Protein AF-A0A1H3IS83-F1 (afdb_monomer)

Nearest PDB structures (foldseek):
  8gl3-assembly1_A  TM=4.051E-01  e=2.743E-01  synthetic construct
  6oo4-assembly1_B  TM=4.965E-01  e=2.830E+00  Oryctolagus cuniculus
  7zje-assembly1_A  TM=4.227E-01  e=8.623E+00  Rattus norvegicus

Solvent-accessible surface area (backbone atoms only — not comparable to full-atom values): 6980 Å² total; per-residue (Å²): 132,86,80,58,63,69,60,52,50,51,51,50,51,53,47,47,52,52,26,52,49,33,50,46,59,40,60,76,35,62,58,59,90,75,62,44,74,69,55,50,53,52,51,31,51,50,49,40,50,54,54,49,54,37,43,50,28,36,73,44,28,28,94,85,54,42,94,59,89,65,53,71,63,26,61,72,44,50,21,55,37,29,40,52,31,42,72,59,50,70,60,60,58,81,57,50,64,83,40,69,61,39,49,53,36,31,50,54,35,26,49,44,36,50,52,43,47,52,55,49,53,56,49,48,70,75,75,110

Foldseek 3Di:
DPDPPVVLVLLLVVLVVLLVLLVVLLVLLVPVVPDDPVSQVVSLVSLVVSLVVLVLCQVCLASVSDVDDHDPCSVPQSNVLSVLLNVLLPQDSNDTSVDPSSNVSSVSSSVSSVVSSVVSVVVVVVVD

pLDDT: mean 95.3, std 4.97, range [61.34, 98.69]

Sequence (128 aa):
MELDQNEAQAIVSELKRWHDEARSLVNDAADKSRLSSNSIDLLKARLTKLKGEIKDAAKYETLSRRKTPKTDLEQFFFGPAVRSTSANFRMRTDTSPHSQSWVRGLYEVELELSYALHNLEAYLKKNS

Structure (mmCIF, N/CA/C/O backbone):
data_AF-A0A1H3IS83-F1
#
_entry.id   AF-A0A1H3IS83-F1
#
loop_
_atom_site.group_PDB
_atom_site.id
_atom_site.type_symbol
_atom_site.label_atom_id
_atom_site.label_alt_id
_atom_site.label_comp_id
_atom_site.label_asym_id
_atom_site.label_entity_id
_atom_site.label_seq_id
_atom_site.pdbx_PDB_ins_code
_atom_site.Cartn_x
_atom_site.Cartn_y
_atom_site.Cartn_z
_atom_site.occupancy
_atom_site.B_iso_or_equiv
_atom_site.auth_seq_id
_atom_site.auth_comp_id
_atom_site.auth_asym_id
_atom_site.auth_atom_id
_atom_site.pdbx_PDB_model_num
ATOM 1 N N . MET A 1 1 ? -13.486 -3.346 23.221 1.00 61.34 1 MET A N 1
ATOM 2 C CA . MET A 1 1 ? -13.307 -2.471 22.052 1.00 61.34 1 MET A CA 1
ATOM 3 C C . MET A 1 1 ? -14.636 -2.433 21.332 1.00 61.34 1 MET A C 1
ATOM 5 O O . MET A 1 1 ? -15.122 -3.494 20.959 1.00 61.34 1 MET A O 1
ATOM 9 N N . GLU A 1 2 ? -15.259 -1.263 21.240 1.00 69.88 2 GLU A N 1
ATOM 10 C CA . GLU A 1 2 ? -16.408 -1.075 20.352 1.00 69.88 2 GLU A CA 1
ATOM 11 C C . GLU A 1 2 ? -15.871 -1.014 18.920 1.00 69.88 2 GLU A C 1
ATOM 13 O O . GLU A 1 2 ? -14.892 -0.317 18.654 1.00 69.88 2 GLU A O 1
ATOM 18 N N . LEU A 1 3 ? -16.431 -1.828 18.030 1.00 83.31 3 LEU A N 1
ATOM 19 C CA . LEU A 1 3 ? -15.938 -1.948 16.667 1.00 83.31 3 LEU A CA 1
ATOM 20 C C . LEU A 1 3 ? -16.552 -0.843 15.803 1.00 83.31 3 LEU A C 1
ATOM 22 O O . LEU A 1 3 ? -17.708 -0.952 15.395 1.00 83.31 3 LEU A O 1
ATOM 26 N N . ASP A 1 4 ? -15.776 0.196 15.492 1.00 91.50 4 ASP A N 1
ATOM 27 C CA . ASP A 1 4 ? -16.172 1.174 14.477 1.00 91.50 4 ASP A CA 1
ATOM 28 C C . ASP A 1 4 ? -16.068 0.530 13.086 1.00 91.50 4 ASP A C 1
ATOM 30 O O . ASP A 1 4 ? -14.988 0.359 12.515 1.00 91.50 4 ASP A O 1
ATOM 34 N N . GLN A 1 5 ? -17.223 0.147 12.542 1.00 92.00 5 GLN A N 1
ATOM 35 C CA . GLN A 1 5 ? -17.331 -0.504 11.236 1.00 92.00 5 GLN A CA 1
ATOM 36 C C . GLN A 1 5 ? -16.870 0.397 10.085 1.00 92.00 5 GLN A C 1
ATOM 38 O O . GLN A 1 5 ? -16.324 -0.099 9.098 1.00 92.00 5 GLN A O 1
ATOM 43 N N . ASN A 1 6 ? -17.059 1.714 10.197 1.00 94.44 6 ASN A N 1
ATOM 44 C CA . ASN A 1 6 ? -16.643 2.646 9.152 1.00 94.44 6 ASN A CA 1
ATOM 45 C C . ASN A 1 6 ? -15.121 2.763 9.126 1.00 94.44 6 ASN A C 1
ATOM 47 O O . ASN A 1 6 ? -14.517 2.728 8.052 1.00 94.44 6 ASN A O 1
ATOM 51 N N . GLU A 1 7 ? -14.496 2.855 10.300 1.00 95.38 7 GLU A N 1
ATOM 52 C CA . GLU A 1 7 ? -13.040 2.854 10.409 1.00 95.38 7 GLU A CA 1
ATOM 53 C C . GLU A 1 7 ? -12.446 1.527 9.924 1.00 95.38 7 GLU A C 1
ATOM 55 O O . GLU A 1 7 ? -11.532 1.526 9.097 1.00 95.38 7 GLU A O 1
ATOM 60 N N . ALA A 1 8 ? -12.993 0.395 10.373 1.00 95.81 8 ALA A N 1
ATOM 61 C CA . ALA A 1 8 ? -12.562 -0.924 9.926 1.00 95.81 8 ALA A CA 1
ATOM 62 C C . ALA A 1 8 ? -12.612 -1.051 8.397 1.00 95.81 8 ALA A C 1
ATOM 64 O O . ALA A 1 8 ? -11.633 -1.469 7.770 1.00 95.81 8 ALA A O 1
ATOM 65 N N . GLN A 1 9 ? -13.719 -0.627 7.781 1.00 96.19 9 GLN A N 1
ATOM 66 C CA . GLN A 1 9 ? -13.870 -0.645 6.331 1.00 96.19 9 GLN A CA 1
ATOM 67 C C . GLN A 1 9 ? -12.884 0.306 5.639 1.00 96.19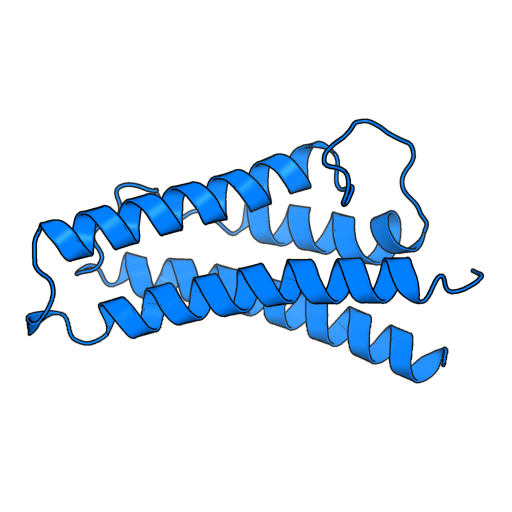 9 GLN A C 1
ATOM 69 O O . GLN A 1 9 ? -12.361 -0.034 4.574 1.00 96.19 9 GLN A O 1
ATOM 74 N N . ALA A 1 10 ? -12.589 1.470 6.222 1.00 97.69 10 ALA A N 1
ATOM 75 C CA . ALA A 1 10 ? -11.595 2.400 5.690 1.00 97.69 10 ALA A CA 1
ATOM 76 C C . ALA A 1 10 ? -10.178 1.799 5.720 1.00 97.69 10 ALA A C 1
ATOM 78 O O . ALA A 1 10 ? -9.456 1.888 4.725 1.00 97.69 10 ALA A O 1
ATOM 79 N N . ILE A 1 11 ? -9.809 1.120 6.813 1.00 98.00 11 ILE A N 1
ATOM 80 C CA . ILE A 1 11 ? -8.534 0.401 6.939 1.00 98.00 11 ILE A CA 1
ATOM 81 C C . ILE A 1 11 ? -8.433 -0.702 5.882 1.00 98.00 11 ILE A C 1
ATOM 83 O O . ILE A 1 11 ? -7.447 -0.748 5.143 1.00 98.00 11 ILE A O 1
ATOM 87 N N . VAL A 1 12 ? -9.451 -1.564 5.774 1.00 98.06 12 VAL A N 1
ATOM 88 C CA . VAL A 1 12 ? -9.488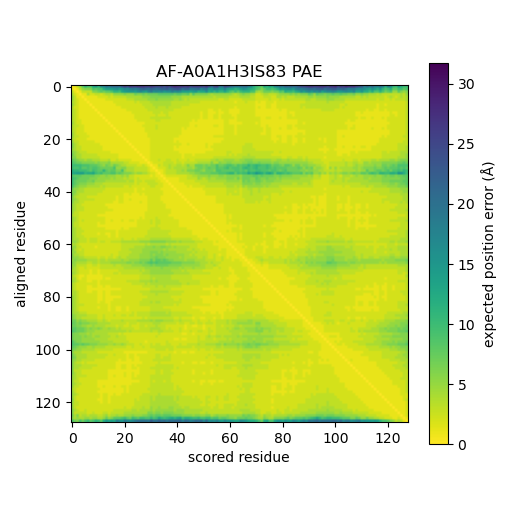 -2.640 4.769 1.00 98.06 12 VAL A CA 1
ATOM 89 C C . VAL A 1 12 ? -9.346 -2.066 3.363 1.00 98.06 12 VAL A C 1
ATOM 91 O O . VAL A 1 12 ? -8.525 -2.542 2.582 1.00 98.06 12 VAL A O 1
ATOM 94 N N . SER A 1 13 ? -10.114 -1.025 3.044 1.00 98.25 13 SER A N 1
ATOM 95 C CA . SER A 1 13 ? -10.124 -0.425 1.707 1.00 98.25 13 SER A CA 1
ATOM 96 C C . SER A 1 13 ? -8.756 0.143 1.329 1.00 98.25 13 SER A C 1
ATOM 98 O O . SER A 1 13 ? -8.297 -0.071 0.209 1.00 98.25 13 SER A O 1
ATOM 100 N N . GLU A 1 14 ? -8.072 0.810 2.259 1.00 98.38 14 GLU A N 1
ATOM 101 C CA . GLU A 1 14 ? -6.751 1.389 2.007 1.00 98.38 14 GLU A CA 1
ATOM 102 C C . GLU A 1 14 ? -5.666 0.312 1.846 1.00 98.38 14 GLU A C 1
ATOM 104 O O . GLU A 1 14 ? -4.894 0.349 0.886 1.00 98.38 14 GLU A O 1
ATOM 109 N N . LEU A 1 15 ? -5.632 -0.691 2.733 1.00 98.50 15 LEU A N 1
ATOM 110 C CA . LEU A 1 15 ? -4.679 -1.802 2.625 1.00 98.50 15 LEU A CA 1
ATOM 111 C C . LEU A 1 15 ? -4.893 -2.603 1.333 1.00 98.50 15 LEU A C 1
ATOM 113 O O . LEU A 1 15 ? -3.927 -2.959 0.654 1.00 98.50 15 LEU A O 1
ATOM 117 N N . LYS A 1 16 ? -6.155 -2.836 0.958 1.00 98.50 16 LYS A N 1
ATOM 118 C CA . LYS A 1 16 ? -6.519 -3.533 -0.278 1.00 98.50 16 LYS A CA 1
ATOM 119 C C . LYS A 1 16 ? -6.136 -2.737 -1.520 1.00 98.50 16 LYS A C 1
ATOM 121 O O . LYS A 1 16 ? -5.572 -3.307 -2.447 1.00 98.50 16 LYS A O 1
ATOM 126 N N . ARG A 1 17 ? -6.345 -1.418 -1.516 1.00 98.56 17 ARG A N 1
ATOM 127 C CA . ARG A 1 17 ? -5.912 -0.533 -2.607 1.00 98.56 17 ARG A CA 1
ATOM 128 C C . ARG A 1 17 ? -4.408 -0.644 -2.861 1.00 98.56 17 ARG A C 1
ATOM 130 O O . ARG A 1 17 ? -3.991 -0.721 -4.012 1.00 98.56 17 ARG A O 1
ATOM 137 N N . TRP A 1 18 ? -3.591 -0.667 -1.808 1.00 98.69 18 TRP A N 1
ATOM 138 C CA . TRP A 1 18 ? -2.144 -0.848 -1.951 1.00 98.69 18 TRP A CA 1
ATOM 139 C C . TRP A 1 18 ? -1.750 -2.248 -2.407 1.00 98.69 18 TRP A C 1
ATOM 141 O O . TRP A 1 18 ? -0.846 -2.380 -3.230 1.00 98.69 18 TRP A O 1
ATOM 151 N N . HIS A 1 19 ? -2.425 -3.277 -1.896 1.00 98.62 19 HIS A N 1
ATOM 152 C CA . HIS A 1 19 ? -2.211 -4.659 -2.317 1.00 98.62 19 HIS A CA 1
ATOM 153 C C . HIS A 1 19 ? -2.480 -4.812 -3.819 1.00 98.62 19 HIS A C 1
ATOM 155 O O . HIS A 1 19 ? -1.642 -5.324 -4.563 1.00 98.62 19 HIS A O 1
ATOM 161 N N . ASP A 1 20 ? -3.626 -4.309 -4.274 1.00 98.50 20 ASP A N 1
ATOM 162 C CA . ASP A 1 20 ? -4.051 -4.408 -5.666 1.00 98.50 20 ASP A CA 1
ATOM 163 C C . ASP A 1 20 ? -3.131 -3.596 -6.590 1.00 98.50 20 ASP A C 1
ATOM 165 O O . ASP A 1 20 ? -2.801 -4.054 -7.684 1.00 98.50 20 ASP A O 1
ATOM 169 N N . GLU A 1 21 ? -2.635 -2.441 -6.135 1.00 98.56 21 GLU A N 1
ATOM 170 C CA . GLU A 1 21 ? -1.637 -1.658 -6.871 1.00 98.56 21 GLU A CA 1
ATOM 171 C C . GLU A 1 21 ? -0.294 -2.397 -6.985 1.00 98.56 21 GLU A C 1
ATOM 173 O O . GLU A 1 21 ? 0.290 -2.438 -8.069 1.00 98.56 21 GLU A O 1
ATOM 178 N N . ALA A 1 22 ? 0.189 -3.029 -5.907 1.00 98.19 22 ALA A N 1
ATOM 179 C CA . ALA A 1 22 ? 1.413 -3.832 -5.946 1.00 98.19 22 ALA A CA 1
ATOM 180 C C . ALA A 1 22 ? 1.288 -4.991 -6.948 1.00 98.19 22 ALA A C 1
ATOM 182 O O . ALA A 1 22 ? 2.164 -5.175 -7.797 1.00 98.19 22 ALA A O 1
ATOM 183 N N . ARG A 1 23 ? 0.160 -5.711 -6.914 1.00 98.06 23 ARG A N 1
ATOM 184 C CA . ARG A 1 23 ? -0.143 -6.792 -7.859 1.00 98.06 23 ARG A CA 1
ATOM 185 C C . ARG A 1 23 ? -0.270 -6.284 -9.297 1.00 98.06 23 ARG A C 1
ATOM 187 O O . ARG A 1 23 ? 0.258 -6.905 -10.218 1.00 98.06 23 ARG A O 1
ATOM 194 N N . SER A 1 24 ? -0.939 -5.152 -9.514 1.00 97.81 24 SER A N 1
ATOM 195 C CA . SER A 1 24 ? -1.061 -4.543 -10.844 1.00 97.81 24 SER A CA 1
ATOM 196 C C . SER A 1 24 ? 0.304 -4.160 -11.414 1.00 97.81 24 SER A C 1
ATOM 198 O O . SER A 1 24 ? 0.566 -4.459 -12.574 1.00 97.81 24 SER A O 1
ATOM 200 N N . LEU A 1 25 ? 1.210 -3.598 -10.608 1.00 97.56 25 LEU A N 1
ATOM 201 C CA . LEU A 1 25 ? 2.577 -3.286 -11.041 1.00 97.56 25 LEU A CA 1
ATOM 202 C C . LEU A 1 25 ? 3.375 -4.528 -11.466 1.00 97.56 25 LEU A C 1
ATOM 204 O O . LEU A 1 25 ? 4.237 -4.428 -12.343 1.00 97.56 25 LEU A O 1
ATOM 208 N N . VAL A 1 26 ? 3.114 -5.690 -10.860 1.00 96.44 26 VAL A N 1
ATOM 209 C CA . VAL A 1 26 ? 3.693 -6.967 -11.306 1.00 96.44 26 VAL A CA 1
ATOM 210 C C . VAL A 1 26 ? 3.084 -7.390 -12.641 1.00 96.44 26 VAL A C 1
ATOM 212 O O . VAL A 1 26 ? 3.822 -7.681 -13.581 1.00 96.44 26 VAL A O 1
ATOM 215 N N . ASN A 1 27 ? 1.754 -7.391 -12.737 1.00 96.00 27 ASN A N 1
ATOM 216 C CA . ASN A 1 27 ? 1.031 -7.846 -13.925 1.00 96.00 27 ASN A CA 1
ATOM 217 C C . ASN A 1 27 ? 1.352 -6.998 -15.163 1.00 96.00 27 ASN A C 1
ATOM 219 O O . ASN A 1 27 ? 1.621 -7.542 -16.233 1.00 96.00 27 ASN A O 1
ATOM 223 N N . ASP A 1 28 ? 1.404 -5.677 -15.007 1.00 95.25 28 ASP A N 1
ATOM 224 C CA . ASP A 1 28 ? 1.689 -4.739 -16.096 1.00 95.25 28 ASP A CA 1
ATOM 225 C C . ASP A 1 28 ? 3.147 -4.836 -16.586 1.00 95.25 28 ASP A C 1
ATOM 227 O O . ASP A 1 28 ? 3.458 -4.434 -17.707 1.00 95.25 28 ASP A O 1
ATOM 231 N N . ALA A 1 29 ? 4.043 -5.400 -15.768 1.00 94.12 29 ALA A N 1
ATOM 232 C CA . ALA A 1 29 ? 5.439 -5.670 -16.114 1.00 94.12 29 ALA A CA 1
ATOM 233 C C . ALA A 1 29 ? 5.708 -7.134 -16.518 1.00 94.12 29 ALA A C 1
ATOM 235 O O . ALA A 1 29 ? 6.860 -7.489 -16.784 1.00 94.12 29 ALA A O 1
ATOM 236 N N . ALA A 1 30 ? 4.681 -7.993 -16.560 1.00 92.06 30 ALA A N 1
ATOM 237 C CA . ALA A 1 30 ? 4.850 -9.427 -16.786 1.00 92.06 30 ALA A CA 1
ATOM 238 C C . ALA A 1 30 ? 5.370 -9.738 -18.201 1.00 92.06 30 ALA A C 1
ATOM 240 O O . ALA A 1 30 ? 6.326 -10.503 -18.358 1.00 92.06 30 ALA A O 1
ATOM 241 N N . ASP A 1 31 ? 4.790 -9.108 -19.230 1.00 91.00 31 ASP A N 1
ATOM 242 C CA . ASP A 1 31 ? 5.283 -9.213 -20.606 1.00 91.00 31 ASP A CA 1
ATOM 243 C C . ASP A 1 31 ? 6.339 -8.140 -20.889 1.00 91.00 31 ASP A C 1
ATOM 245 O O . ASP A 1 31 ? 6.066 -7.047 -21.394 1.00 91.00 31 ASP A O 1
ATOM 249 N N . LYS A 1 32 ? 7.590 -8.492 -20.588 1.00 89.12 32 LYS A N 1
ATOM 250 C CA . LYS A 1 32 ? 8.754 -7.615 -20.763 1.00 89.12 32 LYS A CA 1
ATOM 251 C C . LYS A 1 32 ? 8.961 -7.153 -22.206 1.00 89.12 32 LYS A C 1
ATOM 253 O O . LYS A 1 32 ? 9.612 -6.133 -22.406 1.00 89.12 32 LYS A O 1
ATOM 258 N N . SER A 1 33 ? 8.443 -7.880 -23.200 1.00 89.50 33 SER A N 1
ATOM 259 C CA . SER A 1 33 ? 8.591 -7.514 -24.615 1.00 89.50 33 SER A CA 1
ATOM 260 C C . SER A 1 33 ? 7.730 -6.310 -25.013 1.00 89.50 33 SER A C 1
ATOM 262 O O . SER A 1 33 ? 8.033 -5.636 -25.994 1.00 89.50 33 SER A O 1
ATOM 264 N N . ARG A 1 34 ? 6.689 -6.005 -24.226 1.00 89.75 34 ARG A N 1
ATOM 265 C CA . ARG A 1 34 ? 5.756 -4.889 -24.455 1.00 89.75 34 ARG A CA 1
ATOM 266 C C . ARG A 1 34 ? 6.123 -3.619 -23.692 1.00 89.75 34 ARG A C 1
ATOM 268 O O . ARG A 1 34 ? 5.427 -2.611 -23.809 1.00 89.75 34 ARG A O 1
ATOM 275 N N . LEU A 1 35 ? 7.199 -3.653 -22.907 1.00 93.06 35 LEU A N 1
ATOM 276 C CA . LEU A 1 35 ? 7.645 -2.505 -22.130 1.00 93.06 35 LEU A CA 1
ATOM 277 C C . LEU A 1 35 ? 8.340 -1.483 -23.034 1.00 93.06 35 LEU A C 1
ATOM 279 O O . LEU A 1 35 ? 9.481 -1.651 -23.454 1.00 93.06 35 LEU A O 1
ATOM 283 N N . SER A 1 36 ? 7.630 -0.393 -23.303 1.00 94.19 36 SER A N 1
ATOM 284 C CA . SER A 1 36 ? 8.179 0.831 -23.887 1.00 94.19 36 SER A CA 1
ATOM 285 C C . SER A 1 36 ? 8.782 1.735 -22.807 1.00 94.19 36 SER A C 1
ATOM 287 O O . SER A 1 36 ? 8.447 1.610 -21.625 1.00 94.19 36 SER A O 1
ATOM 289 N N . SER A 1 37 ? 9.608 2.707 -23.201 1.00 93.00 37 SER A N 1
ATOM 290 C CA . SER A 1 37 ? 10.139 3.720 -22.276 1.00 93.00 37 SER A CA 1
ATOM 291 C C . SER A 1 37 ? 9.021 4.445 -21.517 1.00 93.00 37 SER A C 1
ATOM 293 O O . SER A 1 37 ? 9.065 4.528 -20.294 1.00 93.00 37 SER A O 1
ATOM 295 N N . ASN A 1 38 ? 7.954 4.850 -22.216 1.00 94.69 38 ASN A N 1
ATOM 296 C CA . ASN A 1 38 ? 6.817 5.536 -21.598 1.00 94.69 38 ASN A CA 1
ATOM 297 C C . ASN A 1 38 ? 6.110 4.658 -20.555 1.00 94.69 38 ASN A C 1
ATOM 299 O O . ASN A 1 38 ? 5.782 5.129 -19.469 1.00 94.69 38 ASN A O 1
ATOM 303 N N . SER A 1 39 ? 5.883 3.372 -20.851 1.00 94.69 39 SER A N 1
ATOM 304 C CA . SER A 1 39 ? 5.264 2.464 -19.877 1.00 94.69 39 SER A CA 1
ATOM 305 C C . SER A 1 39 ? 6.177 2.204 -18.679 1.00 94.69 39 SER A C 1
ATOM 307 O O . SER A 1 39 ? 5.691 2.126 -17.556 1.00 94.69 39 SER A O 1
ATOM 309 N N . ILE A 1 40 ? 7.496 2.125 -18.885 1.00 96.06 40 ILE A N 1
ATOM 310 C CA . ILE A 1 40 ? 8.465 1.982 -17.790 1.00 96.06 40 ILE A CA 1
ATOM 311 C C . ILE A 1 40 ? 8.406 3.195 -16.856 1.00 96.06 40 ILE A C 1
ATOM 313 O O . ILE A 1 40 ? 8.370 3.018 -15.637 1.00 96.06 40 ILE A O 1
ATOM 317 N N . ASP A 1 41 ? 8.353 4.408 -17.405 1.00 96.19 41 ASP A N 1
ATOM 318 C CA . ASP A 1 41 ? 8.275 5.634 -16.609 1.00 96.19 41 ASP A CA 1
ATOM 319 C C . ASP A 1 41 ? 6.965 5.713 -15.815 1.00 96.19 41 ASP A C 1
ATOM 321 O O . ASP A 1 41 ? 6.982 6.031 -14.623 1.00 96.19 41 ASP A O 1
ATOM 325 N N . LEU A 1 42 ? 5.839 5.326 -16.425 1.00 96.38 42 LEU A N 1
ATOM 326 C CA . LEU A 1 42 ? 4.548 5.233 -15.735 1.00 96.38 42 LEU A CA 1
ATOM 327 C C . LEU A 1 42 ? 4.580 4.217 -14.584 1.00 96.38 42 LEU A C 1
ATOM 329 O O . LEU A 1 42 ? 4.115 4.518 -13.482 1.00 96.38 42 LEU A O 1
ATOM 333 N N . LEU A 1 43 ? 5.163 3.036 -14.805 1.00 97.56 43 LEU A N 1
ATOM 334 C CA . LEU A 1 43 ? 5.311 2.014 -13.767 1.00 97.56 43 LEU A CA 1
ATOM 335 C C . LEU A 1 43 ? 6.191 2.508 -12.613 1.00 97.56 43 LEU A C 1
ATOM 337 O O . LEU A 1 43 ? 5.840 2.337 -11.446 1.00 97.56 43 LEU A O 1
ATOM 341 N N . LYS A 1 44 ? 7.313 3.170 -12.913 1.00 97.62 44 LYS A N 1
ATOM 342 C CA . LYS A 1 44 ? 8.201 3.748 -11.893 1.00 97.62 44 LYS A CA 1
ATOM 343 C C . LYS A 1 44 ? 7.541 4.880 -11.109 1.00 97.62 44 LYS A C 1
ATOM 345 O O . LYS A 1 44 ? 7.735 4.974 -9.893 1.00 97.62 44 LYS A O 1
ATOM 350 N N . ALA A 1 45 ? 6.742 5.720 -11.766 1.00 97.94 45 ALA A N 1
ATOM 351 C CA . ALA A 1 45 ? 5.979 6.774 -11.105 1.00 97.94 45 ALA A CA 1
ATOM 352 C C . ALA A 1 45 ? 4.955 6.187 -10.121 1.00 97.94 45 ALA A C 1
ATOM 354 O O . ALA A 1 45 ? 4.896 6.603 -8.961 1.00 97.94 45 ALA A O 1
ATOM 355 N N . ARG A 1 46 ? 4.212 5.162 -10.549 1.00 98.19 46 ARG A N 1
ATOM 356 C CA . ARG A 1 46 ? 3.267 4.423 -9.701 1.00 98.19 46 ARG A CA 1
ATOM 357 C C . ARG A 1 46 ? 3.952 3.725 -8.527 1.00 98.19 46 ARG A C 1
ATOM 359 O O . ARG A 1 46 ? 3.526 3.898 -7.388 1.00 98.19 46 ARG A O 1
ATOM 366 N N . LEU A 1 47 ? 5.074 3.042 -8.768 1.00 98.19 47 LEU A N 1
ATOM 367 C CA . LEU A 1 47 ? 5.904 2.453 -7.714 1.00 98.19 47 LEU A CA 1
ATOM 368 C C . LEU A 1 47 ? 6.348 3.506 -6.685 1.00 98.19 47 LEU A C 1
ATOM 370 O O . LEU A 1 47 ? 6.270 3.281 -5.476 1.00 98.19 47 LEU A O 1
ATOM 374 N N . THR A 1 48 ? 6.815 4.662 -7.158 1.00 98.44 48 THR A N 1
ATOM 375 C CA . THR A 1 48 ? 7.253 5.765 -6.294 1.00 98.44 48 THR A CA 1
ATOM 376 C C . THR A 1 48 ? 6.104 6.283 -5.438 1.00 98.44 48 THR A C 1
ATOM 378 O O . THR A 1 48 ? 6.280 6.461 -4.233 1.00 98.44 48 THR A O 1
ATOM 381 N N . LYS A 1 49 ? 4.925 6.466 -6.041 1.00 98.38 49 LYS A N 1
ATOM 382 C CA . LYS A 1 49 ? 3.707 6.872 -5.339 1.00 98.38 49 LYS A CA 1
ATOM 383 C C . LYS A 1 49 ? 3.318 5.854 -4.267 1.00 98.38 49 LYS A C 1
ATOM 385 O O . LYS A 1 49 ? 3.210 6.233 -3.106 1.00 98.38 49 LYS A O 1
ATOM 390 N N . LEU A 1 50 ? 3.195 4.574 -4.623 1.00 98.50 50 LEU A N 1
ATOM 391 C CA . LEU A 1 50 ? 2.842 3.498 -3.692 1.00 98.50 50 LEU A CA 1
ATOM 392 C C . LEU A 1 50 ? 3.807 3.448 -2.500 1.00 98.50 50 LEU A C 1
ATOM 394 O O . LEU A 1 50 ? 3.391 3.447 -1.342 1.00 98.50 50 LEU A O 1
ATOM 398 N N . LYS A 1 51 ? 5.116 3.465 -2.776 1.00 98.31 51 LYS A N 1
ATOM 399 C CA . LYS A 1 51 ? 6.141 3.450 -1.729 1.00 98.31 51 LYS A CA 1
ATOM 400 C C . LYS A 1 51 ? 6.080 4.697 -0.844 1.00 98.31 51 LY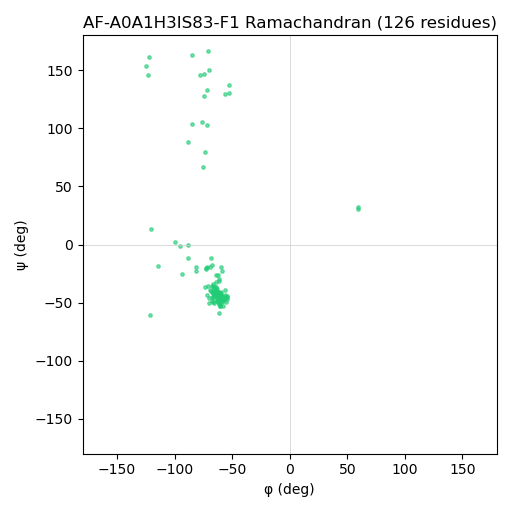S A C 1
ATOM 402 O O . LYS A 1 51 ? 6.304 4.595 0.361 1.00 98.31 51 LYS A O 1
ATOM 407 N N . GLY A 1 52 ? 5.806 5.860 -1.431 1.00 97.88 52 GLY A N 1
ATOM 408 C CA . GLY A 1 52 ? 5.628 7.119 -0.712 1.00 97.88 52 GLY A CA 1
ATOM 409 C C . GLY A 1 52 ? 4.435 7.076 0.241 1.00 97.88 52 GLY A C 1
ATOM 410 O O . GLY A 1 52 ? 4.599 7.376 1.419 1.00 97.88 52 GLY A O 1
ATOM 411 N N . GLU A 1 53 ? 3.275 6.627 -0.240 1.00 97.69 53 GLU A N 1
ATOM 412 C CA . GLU A 1 53 ? 2.048 6.506 0.557 1.00 97.69 53 GLU A CA 1
ATOM 413 C C . GLU A 1 53 ? 2.226 5.569 1.757 1.00 97.69 53 GLU A C 1
ATOM 415 O O . GLU A 1 53 ? 1.893 5.942 2.881 1.00 97.69 53 GLU A O 1
ATOM 420 N N . ILE A 1 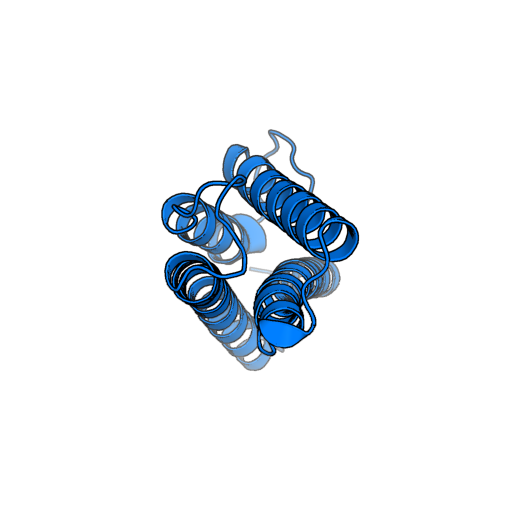54 ? 2.813 4.384 1.548 1.00 98.06 54 ILE A N 1
ATOM 421 C CA . ILE A 1 54 ? 3.056 3.414 2.628 1.00 98.06 54 ILE A CA 1
ATOM 422 C C . ILE A 1 54 ? 4.046 3.977 3.656 1.00 98.06 54 ILE A C 1
ATOM 424 O O . ILE A 1 54 ? 3.853 3.816 4.862 1.00 98.06 54 ILE A O 1
ATOM 428 N N . LYS A 1 55 ? 5.103 4.665 3.208 1.00 97.25 55 LYS A N 1
ATOM 429 C CA . LYS A 1 55 ? 6.078 5.285 4.117 1.00 97.25 55 LYS A CA 1
ATOM 430 C C . LYS A 1 55 ? 5.481 6.426 4.929 1.00 97.25 55 LYS A C 1
ATOM 432 O O . LYS A 1 55 ? 5.773 6.530 6.118 1.00 97.25 55 LYS A O 1
ATOM 437 N N . ASP A 1 56 ? 4.672 7.269 4.299 1.00 96.50 56 ASP A N 1
ATOM 438 C CA . ASP A 1 56 ? 3.999 8.372 4.978 1.00 96.50 56 ASP A CA 1
ATOM 439 C C . ASP A 1 56 ? 2.991 7.845 6.008 1.00 96.50 56 ASP A C 1
ATOM 441 O O . ASP A 1 56 ? 2.982 8.273 7.163 1.00 96.50 56 ASP A O 1
ATOM 445 N N . ALA A 1 57 ? 2.241 6.801 5.645 1.00 97.25 57 ALA A N 1
ATOM 446 C CA . ALA A 1 57 ? 1.382 6.078 6.572 1.00 97.25 57 ALA A CA 1
ATOM 447 C C . ALA A 1 57 ? 2.158 5.493 7.753 1.00 97.25 57 ALA A C 1
ATOM 449 O O . ALA A 1 57 ? 1.741 5.658 8.894 1.00 97.25 57 ALA A O 1
ATOM 450 N N . ALA A 1 58 ? 3.308 4.866 7.506 1.00 97.62 58 ALA A N 1
ATOM 451 C CA . ALA A 1 58 ? 4.142 4.266 8.545 1.00 97.62 58 ALA A CA 1
ATOM 452 C C . ALA A 1 58 ? 4.792 5.284 9.494 1.00 97.62 58 ALA A C 1
ATOM 454 O O . ALA A 1 58 ? 5.233 4.907 10.575 1.00 97.62 58 ALA A O 1
ATOM 455 N N . LYS A 1 59 ? 4.856 6.569 9.125 1.00 97.00 59 LYS A N 1
ATOM 456 C CA . LYS A 1 59 ? 5.430 7.618 9.979 1.00 97.00 59 LYS A CA 1
ATOM 457 C C . LYS A 1 59 ? 4.577 7.897 11.215 1.00 97.00 59 LYS A C 1
ATOM 459 O O . LYS A 1 59 ? 5.114 8.157 12.290 1.00 97.00 59 LYS A O 1
ATOM 464 N N . TYR A 1 60 ? 3.260 7.893 11.041 1.00 96.44 60 TYR A N 1
ATOM 465 C CA . TYR A 1 60 ? 2.305 8.186 12.112 1.00 96.44 60 TYR A CA 1
ATOM 466 C C . TYR A 1 60 ? 1.448 6.988 12.484 1.00 96.44 60 TYR A C 1
ATOM 468 O O . TYR A 1 60 ? 0.918 6.954 13.595 1.00 96.44 60 TYR A O 1
ATOM 476 N N . GLU A 1 61 ? 1.382 6.001 11.585 1.00 97.38 61 GLU A N 1
ATOM 477 C CA . GLU A 1 61 ? 0.639 4.751 11.729 1.00 97.38 61 GLU A CA 1
ATOM 478 C C . GLU A 1 61 ? -0.860 4.993 11.937 1.00 97.38 61 GLU A C 1
ATOM 480 O O . GLU A 1 61 ? -1.529 4.241 12.639 1.00 97.38 61 GLU A O 1
ATOM 485 N N . THR A 1 62 ? -1.361 6.066 11.326 1.00 96.62 62 THR A N 1
ATOM 486 C CA . THR A 1 62 ? -2.762 6.490 11.332 1.00 96.62 62 THR A CA 1
ATOM 487 C C . THR A 1 62 ? -3.265 6.602 9.899 1.00 96.62 62 THR A C 1
ATOM 489 O O . THR A 1 62 ? -2.514 6.998 8.995 1.00 96.62 62 THR A O 1
ATOM 492 N N . LEU A 1 63 ? -4.539 6.289 9.666 1.00 94.81 63 LEU A N 1
ATOM 493 C CA . LEU A 1 63 ? -5.219 6.473 8.384 1.00 94.81 63 LEU A CA 1
ATOM 494 C C . LEU A 1 63 ? -5.144 7.924 7.912 1.00 94.81 63 LEU A C 1
ATOM 496 O O . LEU A 1 63 ? -4.887 8.184 6.740 1.00 94.81 63 LEU A O 1
ATOM 500 N N . SER A 1 64 ? -5.281 8.868 8.844 1.00 94.75 64 SER A N 1
ATOM 501 C CA . SER A 1 64 ? -5.237 10.305 8.559 1.00 94.75 64 SER A CA 1
ATOM 502 C C . SER A 1 64 ? -3.862 10.823 8.125 1.00 94.75 64 SER A C 1
ATOM 504 O O . SER A 1 64 ? -3.772 11.967 7.676 1.00 94.75 64 SER A O 1
ATOM 506 N N . ARG A 1 65 ? -2.795 10.016 8.265 1.00 95.81 65 ARG A N 1
ATOM 507 C CA . ARG A 1 65 ? -1.392 10.410 8.019 1.00 95.81 65 ARG A CA 1
ATOM 508 C C . ARG A 1 65 ? -0.943 11.579 8.900 1.00 95.81 65 ARG A C 1
ATOM 510 O O . ARG A 1 65 ? -0.112 12.396 8.509 1.00 95.81 65 ARG A O 1
ATOM 517 N N . ARG A 1 66 ? -1.505 11.695 10.105 1.00 95.06 66 ARG A N 1
ATOM 518 C CA . ARG A 1 66 ? -1.207 12.786 11.043 1.00 95.06 66 ARG A CA 1
ATOM 519 C C . ARG A 1 66 ? -0.765 12.245 12.387 1.00 95.06 66 ARG A C 1
ATOM 521 O O . ARG A 1 66 ? -1.150 11.154 12.800 1.00 95.06 66 ARG A O 1
ATOM 528 N N . LYS A 1 67 ? 0.021 13.058 13.095 1.00 93.44 67 LYS A N 1
ATOM 529 C CA . LYS A 1 67 ? 0.444 12.790 14.471 1.00 93.44 67 LYS A CA 1
ATOM 530 C C . LYS A 1 67 ? -0.727 13.010 15.434 1.00 93.44 67 LYS A C 1
ATOM 532 O O . LYS A 1 67 ? -0.821 14.057 16.068 1.00 93.44 67 LYS A O 1
ATOM 537 N N . THR A 1 68 ? -1.610 12.027 15.518 1.00 93.81 68 THR A N 1
ATOM 538 C CA . THR A 1 68 ? -2.753 11.986 16.436 1.00 93.81 68 THR A CA 1
ATOM 539 C C . THR A 1 68 ? -2.675 10.735 17.311 1.00 93.81 68 THR A C 1
ATOM 541 O O . THR A 1 68 ? -1.939 9.803 16.971 1.00 93.81 68 THR A O 1
ATOM 544 N N . PRO A 1 69 ? -3.396 10.695 18.447 1.00 95.81 69 PRO A N 1
ATOM 545 C CA . PRO A 1 69 ? -3.661 9.436 19.129 1.00 95.81 69 PRO A CA 1
ATOM 546 C C . PRO A 1 69 ? -4.259 8.436 18.140 1.00 95.81 69 PRO A C 1
ATOM 548 O O . PRO A 1 69 ? -5.090 8.814 17.312 1.00 95.81 69 PRO A O 1
ATOM 551 N N . LYS A 1 70 ? -3.786 7.194 18.208 1.00 96.12 70 LYS A N 1
ATOM 552 C CA . LYS A 1 70 ? -4.306 6.102 17.393 1.00 96.12 70 LYS A CA 1
ATOM 553 C C . LYS A 1 70 ? -5.611 5.608 17.982 1.00 96.12 70 LYS A C 1
ATOM 555 O O . LYS A 1 70 ? -5.744 5.567 19.206 1.00 96.12 70 LYS A O 1
ATOM 560 N N . THR A 1 71 ? -6.519 5.185 17.123 1.00 95.94 71 THR A N 1
ATOM 561 C CA . THR A 1 71 ? -7.635 4.340 17.550 1.00 95.94 71 THR A CA 1
ATOM 562 C C . THR A 1 71 ? -7.132 2.940 17.898 1.00 95.94 71 THR A C 1
ATOM 564 O O . THR A 1 71 ? -6.006 2.560 17.554 1.00 95.94 71 THR A O 1
ATOM 567 N N . ASP A 1 72 ? -7.968 2.138 18.558 1.00 94.88 72 ASP A N 1
ATOM 568 C CA . ASP A 1 72 ? -7.619 0.746 18.839 1.00 94.88 72 ASP A CA 1
ATOM 569 C C . ASP A 1 72 ? -7.396 -0.039 17.528 1.00 94.88 72 ASP A C 1
ATOM 571 O O . ASP A 1 72 ? -6.422 -0.785 17.403 1.00 94.88 72 ASP A O 1
ATOM 575 N N . LEU A 1 73 ? -8.237 0.172 16.506 1.00 95.94 73 LEU A N 1
ATOM 576 C CA . LEU A 1 73 ? -8.080 -0.485 15.204 1.00 95.94 73 LEU A CA 1
ATOM 577 C C . LEU A 1 73 ? -6.772 -0.084 14.513 1.00 95.94 73 LEU A C 1
ATOM 579 O O . LEU A 1 73 ? -6.069 -0.935 13.954 1.00 95.94 73 LEU A O 1
ATOM 583 N N . GLU A 1 74 ? -6.395 1.191 14.590 1.00 97.50 74 GLU A N 1
ATOM 584 C CA . GLU A 1 74 ? -5.107 1.643 14.081 1.00 97.50 74 GLU A CA 1
ATOM 585 C C . GLU A 1 74 ? -3.938 1.045 14.870 1.00 97.50 74 GLU A C 1
ATOM 587 O O . GLU A 1 74 ? -2.949 0.607 14.285 1.00 97.50 74 GLU A O 1
ATOM 592 N N . GLN A 1 75 ? -4.043 0.981 16.195 1.00 96.75 75 GLN A N 1
ATOM 593 C CA . GLN A 1 75 ? -2.996 0.446 17.058 1.00 96.75 75 GLN A CA 1
ATOM 594 C C . GLN A 1 75 ? -2.750 -1.051 16.831 1.00 96.75 75 GLN A C 1
ATOM 596 O O . GLN A 1 75 ? -1.591 -1.477 16.799 1.00 96.75 75 GLN A O 1
ATOM 601 N N . PHE A 1 76 ? -3.814 -1.840 16.672 1.00 95.81 76 PHE A N 1
ATOM 602 C CA . PHE A 1 76 ? -3.725 -3.298 16.585 1.00 95.81 76 PHE A CA 1
ATOM 603 C C . PHE A 1 76 ? -3.628 -3.840 15.156 1.00 95.81 76 PHE A C 1
ATOM 605 O O . PHE A 1 76 ? -3.048 -4.909 14.971 1.00 95.81 76 PHE A O 1
ATOM 612 N N . PHE A 1 77 ? -4.130 -3.119 14.147 1.00 96.81 77 PHE A N 1
ATOM 613 C CA . PHE A 1 77 ? -4.163 -3.611 12.763 1.00 96.81 77 PHE A CA 1
ATOM 614 C C . PHE A 1 77 ? -3.416 -2.697 11.795 1.00 96.81 77 PHE A C 1
ATOM 616 O O . PHE A 1 77 ? -2.430 -3.126 11.193 1.00 96.81 77 PHE A O 1
ATOM 623 N N . PHE A 1 78 ? -3.837 -1.435 11.653 1.00 97.94 78 PHE A N 1
ATOM 624 C CA . PHE A 1 78 ? -3.285 -0.565 10.608 1.00 97.94 78 PHE A CA 1
ATOM 625 C C . PHE A 1 78 ? -1.803 -0.245 10.830 1.00 97.94 78 PHE A C 1
ATOM 627 O O . PHE A 1 78 ? -0.982 -0.438 9.936 1.00 97.94 78 PHE A O 1
ATOM 634 N N . GLY A 1 79 ? -1.442 0.200 12.032 1.00 97.75 79 GLY A N 1
ATOM 635 C CA . GLY A 1 79 ? -0.086 0.577 12.410 1.00 97.75 79 GLY A CA 1
ATOM 636 C C . GLY A 1 79 ? 0.926 -0.554 12.236 1.00 97.75 79 GLY A C 1
ATOM 637 O O . GLY A 1 79 ? 1.929 -0.356 11.545 1.00 97.75 79 GLY A O 1
ATOM 638 N N . PRO A 1 80 ? 0.681 -1.755 12.796 1.00 98.00 80 PRO A N 1
ATOM 639 C CA . PRO A 1 80 ? 1.505 -2.928 12.527 1.00 98.00 80 PRO A CA 1
ATOM 640 C C . PRO A 1 80 ? 1.641 -3.244 11.032 1.00 98.00 80 PRO A C 1
ATOM 642 O O . PRO A 1 80 ? 2.763 -3.470 10.574 1.00 98.00 80 PRO A O 1
ATOM 645 N N . ALA A 1 81 ? 0.544 -3.189 10.267 1.00 97.94 81 ALA A N 1
ATOM 646 C CA . ALA A 1 81 ? 0.554 -3.464 8.832 1.00 97.94 81 ALA A CA 1
ATOM 647 C C . ALA A 1 81 ? 1.455 -2.488 8.061 1.00 97.94 81 ALA A C 1
ATOM 649 O O . ALA A 1 81 ? 2.333 -2.918 7.309 1.00 97.94 81 ALA A O 1
ATOM 650 N N . VAL A 1 82 ? 1.297 -1.175 8.273 1.00 98.19 82 VAL A N 1
ATOM 651 C CA . VAL A 1 82 ? 2.092 -0.171 7.547 1.00 98.19 82 VAL A CA 1
ATOM 652 C C . VAL A 1 82 ? 3.548 -0.150 7.981 1.00 98.19 82 VAL A C 1
ATOM 654 O O . VAL A 1 82 ? 4.420 0.011 7.129 1.00 98.19 82 VAL A O 1
ATOM 657 N N . ARG A 1 83 ? 3.845 -0.371 9.269 1.00 97.94 83 ARG A N 1
ATOM 658 C CA . ARG A 1 83 ? 5.229 -0.512 9.741 1.00 97.94 83 ARG A CA 1
ATOM 659 C C . ARG A 1 83 ? 5.926 -1.688 9.068 1.00 97.94 83 ARG A C 1
ATOM 661 O O . ARG A 1 83 ? 7.010 -1.497 8.519 1.00 97.94 83 ARG A O 1
ATOM 668 N N . SER A 1 84 ? 5.311 -2.874 9.117 1.00 97.44 84 SER A N 1
ATOM 669 C CA . SER A 1 84 ? 5.887 -4.100 8.551 1.00 97.44 84 SER A CA 1
ATOM 670 C C . SER A 1 84 ? 6.099 -3.946 7.048 1.00 97.44 84 SER A C 1
ATOM 672 O O . SER A 1 84 ? 7.222 -4.056 6.555 1.00 97.44 84 SER A O 1
ATOM 674 N N . THR A 1 85 ? 5.047 -3.532 6.335 1.00 97.94 85 THR A N 1
ATOM 675 C CA . THR A 1 85 ? 5.096 -3.323 4.884 1.00 97.94 85 THR A CA 1
ATOM 676 C C . THR A 1 85 ? 6.155 -2.286 4.507 1.00 97.94 85 THR A C 1
ATOM 678 O O . THR A 1 85 ? 6.964 -2.528 3.617 1.00 97.94 85 THR A O 1
ATOM 681 N N . SER A 1 86 ? 6.224 -1.147 5.205 1.00 97.88 86 SER A N 1
ATOM 682 C CA . SER A 1 86 ? 7.226 -0.100 4.951 1.00 97.88 86 SER A CA 1
ATOM 683 C C . SER A 1 86 ? 8.662 -0.594 5.168 1.00 97.88 86 SER A C 1
ATOM 685 O O . SER A 1 86 ? 9.540 -0.319 4.345 1.00 97.88 86 SER A O 1
ATOM 687 N N . ALA A 1 87 ? 8.905 -1.359 6.237 1.00 96.50 87 ALA A N 1
ATOM 688 C CA . ALA A 1 87 ? 10.213 -1.938 6.541 1.00 96.50 87 ALA A CA 1
ATOM 689 C C . ALA A 1 87 ? 10.646 -3.001 5.513 1.00 96.50 87 ALA A C 1
ATOM 691 O O . ALA A 1 87 ? 11.836 -3.110 5.188 1.00 96.50 87 ALA A O 1
ATOM 692 N N . ASN A 1 88 ? 9.689 -3.757 4.972 1.00 95.12 88 ASN A N 1
ATOM 693 C CA . ASN A 1 88 ? 9.936 -4.781 3.958 1.00 95.12 88 ASN A CA 1
ATOM 694 C C . ASN A 1 88 ? 9.895 -4.241 2.519 1.00 95.12 88 ASN A C 1
ATOM 696 O O . ASN A 1 88 ? 10.435 -4.875 1.616 1.00 95.12 88 ASN A O 1
ATOM 700 N N . PHE A 1 89 ? 9.425 -3.008 2.294 1.00 96.81 89 PHE A N 1
ATOM 701 C CA . PHE A 1 89 ? 9.486 -2.338 0.991 1.00 96.81 89 PHE A CA 1
ATOM 702 C C . PHE A 1 89 ? 10.902 -1.825 0.657 1.00 96.81 89 PHE A C 1
ATOM 704 O O . PHE A 1 89 ? 11.176 -0.623 0.520 1.00 96.81 89 PHE A O 1
ATOM 711 N N . ARG A 1 90 ? 11.840 -2.753 0.464 1.00 93.94 90 ARG A N 1
ATOM 712 C CA . ARG A 1 90 ? 13.267 -2.464 0.240 1.00 93.94 90 ARG A CA 1
ATOM 713 C C . ARG A 1 90 ? 13.596 -2.087 -1.200 1.00 93.94 90 ARG A C 1
ATOM 715 O O . ARG A 1 90 ? 14.571 -1.376 -1.434 1.00 93.94 90 ARG A O 1
ATOM 722 N N . MET A 1 91 ? 12.760 -2.490 -2.156 1.00 95.38 91 MET A N 1
ATOM 723 C CA . MET A 1 91 ? 12.969 -2.223 -3.581 1.00 95.38 91 MET A CA 1
ATOM 724 C C . MET A 1 91 ? 13.123 -0.723 -3.873 1.00 95.38 91 MET A C 1
ATOM 726 O O . MET A 1 91 ? 12.304 0.089 -3.436 1.00 95.38 91 MET A O 1
ATOM 730 N N . ARG A 1 92 ? 14.174 -0.334 -4.602 1.00 95.88 92 ARG A N 1
ATOM 731 C CA . ARG A 1 92 ? 14.403 1.069 -4.985 1.00 95.88 92 ARG A CA 1
ATOM 732 C C . ARG A 1 92 ? 13.368 1.522 -6.017 1.00 95.88 92 ARG A C 1
ATOM 734 O O . ARG A 1 92 ? 12.915 0.718 -6.825 1.00 95.88 92 ARG A O 1
ATOM 741 N N . THR A 1 93 ? 13.022 2.805 -6.024 1.00 94.44 93 THR A N 1
ATOM 742 C CA . THR A 1 93 ? 12.030 3.367 -6.960 1.00 94.44 93 THR A CA 1
ATOM 743 C C . THR A 1 93 ? 12.537 3.468 -8.400 1.00 94.44 93 THR A C 1
ATOM 745 O O . THR A 1 93 ? 11.743 3.526 -9.331 1.00 94.44 93 THR A O 1
ATOM 748 N N . ASP A 1 94 ? 13.855 3.431 -8.602 1.00 93.94 94 ASP A N 1
ATOM 749 C CA . ASP A 1 94 ? 14.503 3.405 -9.915 1.00 93.94 94 ASP A CA 1
ATOM 750 C C . ASP A 1 94 ? 14.706 1.986 -10.476 1.00 93.94 94 ASP A C 1
ATOM 752 O O . ASP A 1 94 ? 15.200 1.846 -11.602 1.00 93.94 94 ASP A O 1
ATOM 756 N N . THR A 1 95 ? 14.290 0.945 -9.739 1.00 95.75 95 THR A N 1
ATOM 757 C CA . THR A 1 95 ? 14.358 -0.459 -10.176 1.00 95.75 95 THR A CA 1
ATOM 758 C C . THR A 1 95 ? 13.693 -0.617 -11.542 1.00 95.75 95 THR A C 1
ATOM 760 O O . THR A 1 95 ? 12.581 -0.144 -11.768 1.00 95.75 95 THR A O 1
ATOM 763 N N . SER A 1 96 ? 14.386 -1.266 -12.477 1.00 94.81 96 SER A N 1
ATOM 764 C CA . SER A 1 96 ? 13.849 -1.515 -13.816 1.00 94.81 96 SER A CA 1
ATOM 765 C C . SER A 1 96 ? 12.753 -2.587 -13.774 1.00 94.81 96 SER A C 1
ATOM 767 O O . SER A 1 96 ? 13.023 -3.660 -13.226 1.00 94.81 96 SER A O 1
ATOM 769 N N . PRO A 1 97 ? 11.586 -2.376 -14.416 1.00 96.00 97 PRO A N 1
ATOM 770 C CA . PRO A 1 97 ? 10.557 -3.409 -14.560 1.00 96.00 97 PRO A CA 1
ATOM 771 C C . PRO A 1 97 ? 11.023 -4.677 -15.296 1.00 96.00 97 PRO A C 1
ATOM 773 O O . PRO A 1 97 ? 10.449 -5.746 -15.124 1.00 96.00 97 PRO A O 1
ATOM 776 N N . HIS A 1 98 ? 12.120 -4.609 -16.062 1.00 94.62 98 HIS A N 1
ATOM 777 C CA . HIS A 1 98 ? 12.720 -5.796 -16.686 1.00 94.62 98 HIS A CA 1
ATOM 778 C C . HIS A 1 98 ? 13.453 -6.706 -15.686 1.00 94.62 98 HIS A C 1
ATOM 780 O O . HIS A 1 98 ? 13.685 -7.888 -15.971 1.00 94.62 98 HIS A O 1
ATOM 786 N N . SER A 1 99 ? 13.843 -6.168 -14.528 1.00 94.56 99 SER A N 1
ATOM 787 C CA . SER A 1 99 ? 14.615 -6.884 -13.514 1.00 94.56 99 SER A CA 1
ATOM 788 C C . SER A 1 99 ? 13.755 -7.888 -12.750 1.00 94.56 99 SER A C 1
ATOM 790 O O . SER A 1 99 ? 12.597 -7.631 -12.440 1.00 94.56 99 SER A O 1
ATOM 792 N N . GLN A 1 100 ? 14.357 -9.005 -12.342 1.00 93.81 100 GLN A N 1
ATOM 793 C CA . GLN A 1 100 ? 13.732 -9.931 -11.389 1.00 93.81 100 GLN A CA 1
ATOM 794 C C . GLN A 1 100 ? 13.477 -9.276 -10.022 1.00 93.81 100 GLN A C 1
ATOM 796 O O . GLN A 1 100 ? 12.548 -9.654 -9.311 1.00 93.81 100 GLN A O 1
ATOM 801 N N . SER A 1 101 ? 14.262 -8.254 -9.666 1.00 95.56 101 SER A N 1
ATOM 802 C CA . SER A 1 101 ? 14.058 -7.482 -8.439 1.00 95.56 101 SER A CA 1
ATOM 803 C C . SER A 1 101 ? 12.729 -6.727 -8.425 1.00 95.56 101 SER A C 1
ATOM 805 O O . SER A 1 101 ? 12.218 -6.492 -7.336 1.00 95.56 101 SER A O 1
ATOM 807 N N . TRP A 1 102 ? 12.174 -6.378 -9.597 1.00 96.75 102 TRP A N 1
ATOM 808 C CA . TRP A 1 102 ? 10.866 -5.726 -9.708 1.00 96.75 102 TRP A CA 1
ATOM 809 C C . TRP A 1 102 ? 9.767 -6.616 -9.138 1.00 96.75 102 TRP A C 1
ATOM 811 O O . TRP A 1 102 ? 9.099 -6.274 -8.165 1.00 96.75 102 TRP A O 1
ATOM 821 N N . VAL A 1 103 ? 9.651 -7.808 -9.721 1.00 95.56 103 VAL A N 1
ATOM 822 C CA . VAL A 1 103 ? 8.630 -8.792 -9.370 1.00 95.56 103 VAL A CA 1
ATOM 823 C C . VAL A 1 103 ? 8.802 -9.246 -7.925 1.00 95.56 103 VAL A C 1
ATOM 825 O O . VAL A 1 103 ? 7.857 -9.188 -7.147 1.00 95.56 103 VAL A O 1
ATOM 828 N N . ARG A 1 104 ? 10.027 -9.616 -7.528 1.00 95.38 104 ARG A N 1
ATOM 829 C CA . ARG A 1 104 ? 10.305 -10.051 -6.154 1.00 95.38 104 ARG A CA 1
ATOM 830 C C . ARG A 1 104 ? 9.955 -8.976 -5.123 1.00 95.38 104 ARG A C 1
ATOM 832 O O . ARG A 1 104 ? 9.303 -9.280 -4.133 1.00 95.38 104 ARG A O 1
ATOM 839 N N . GLY A 1 105 ? 10.391 -7.737 -5.350 1.00 96.06 105 GLY A N 1
ATOM 840 C CA . GLY A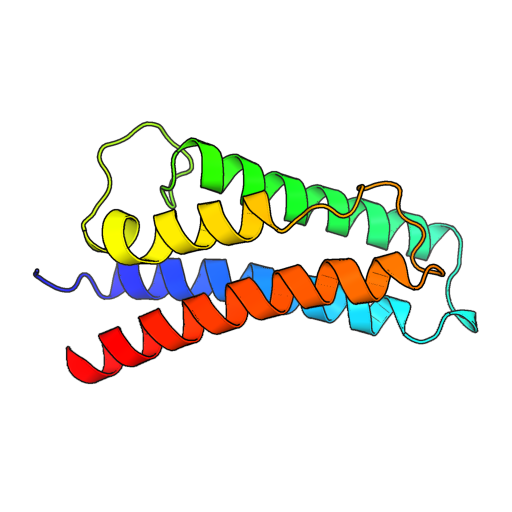 1 105 ? 10.175 -6.648 -4.402 1.00 96.06 105 GLY A CA 1
ATOM 841 C C . GLY A 1 105 ? 8.700 -6.286 -4.233 1.00 96.06 105 GLY A C 1
ATOM 842 O O . GLY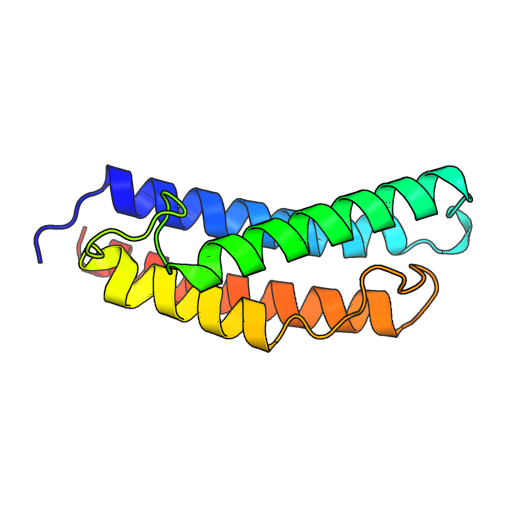 A 1 105 ? 8.275 -5.991 -3.121 1.00 96.06 105 GLY A O 1
ATOM 843 N N . LEU A 1 106 ? 7.916 -6.328 -5.313 1.00 97.38 106 LEU A N 1
ATOM 844 C CA . LEU A 1 106 ? 6.473 -6.089 -5.249 1.00 97.38 106 LEU A CA 1
ATOM 845 C C . LEU A 1 106 ? 5.711 -7.262 -4.633 1.00 97.38 106 LEU A C 1
ATOM 847 O O . LEU A 1 106 ? 4.792 -7.017 -3.861 1.00 97.38 106 LEU A O 1
ATOM 851 N N . TYR A 1 107 ? 6.116 -8.508 -4.895 1.00 95.75 107 TYR A N 1
ATOM 852 C CA . TYR A 1 107 ? 5.510 -9.671 -4.242 1.00 95.75 107 TYR A CA 1
ATOM 853 C C . TYR A 1 107 ? 5.730 -9.684 -2.731 1.00 95.75 107 TYR A C 1
ATOM 855 O O . TYR A 1 107 ? 4.819 -10.044 -1.993 1.00 95.75 107 TYR A O 1
ATOM 863 N N . GLU A 1 108 ? 6.906 -9.268 -2.253 1.00 95.75 108 GLU A N 1
ATOM 864 C CA . GLU A 1 108 ? 7.156 -9.123 -0.813 1.00 95.75 108 GLU A CA 1
ATOM 865 C C . GLU A 1 108 ? 6.175 -8.107 -0.187 1.00 95.75 108 GLU A C 1
ATOM 867 O O . GLU A 1 108 ? 5.593 -8.375 0.860 1.00 95.75 108 GLU A O 1
ATOM 872 N N . VAL A 1 109 ? 5.917 -6.981 -0.862 1.00 97.50 109 VAL A N 1
ATOM 873 C CA . VAL A 1 109 ? 4.941 -5.9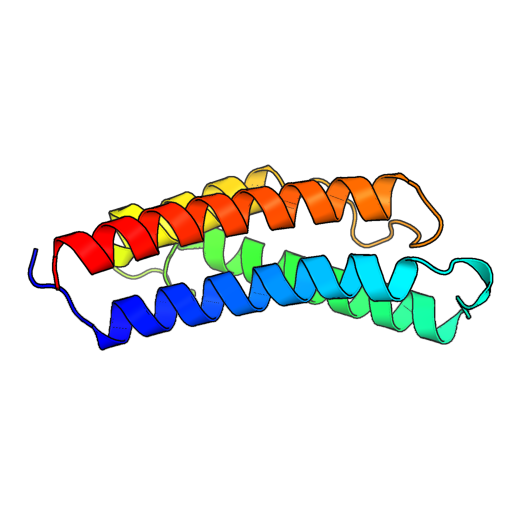65 -0.420 1.00 97.50 109 VAL A CA 1
ATOM 874 C C . VAL A 1 109 ? 3.503 -6.490 -0.475 1.00 97.50 109 VAL A C 1
ATOM 876 O O . VAL A 1 109 ? 2.740 -6.293 0.469 1.00 97.50 109 VAL A O 1
ATOM 879 N N . GLU A 1 110 ? 3.129 -7.165 -1.561 1.00 97.69 110 GLU A N 1
ATOM 880 C CA . GLU A 1 110 ? 1.807 -7.775 -1.734 1.00 97.69 110 GLU A CA 1
ATOM 881 C C . GLU A 1 110 ? 1.518 -8.794 -0.623 1.00 97.69 110 GLU A C 1
ATOM 883 O O . GLU A 1 110 ? 0.438 -8.775 -0.034 1.00 97.69 110 GLU A O 1
ATOM 888 N N . LEU A 1 111 ? 2.493 -9.645 -0.292 1.00 97.31 111 LEU A N 1
ATOM 889 C CA . LEU A 1 111 ? 2.353 -10.674 0.735 1.00 97.31 111 LEU A CA 1
ATOM 890 C C . LEU A 1 111 ? 2.133 -10.074 2.131 1.00 97.31 111 LEU A C 1
ATOM 892 O O . LEU A 1 111 ? 1.246 -10.528 2.853 1.00 97.31 111 LEU A O 1
ATOM 896 N N . GLU A 1 112 ? 2.896 -9.041 2.499 1.00 97.50 112 GLU A N 1
ATOM 897 C CA . GLU A 1 112 ? 2.727 -8.319 3.771 1.00 97.50 112 GLU A CA 1
ATOM 898 C C . GLU A 1 112 ? 1.315 -7.732 3.901 1.00 97.50 112 GLU A C 1
ATOM 900 O O . GLU A 1 112 ? 0.641 -7.913 4.920 1.00 97.50 112 GLU A O 1
ATOM 905 N N . LEU A 1 113 ? 0.834 -7.078 2.840 1.00 98.19 113 LEU A N 1
ATOM 906 C CA . LEU A 1 113 ? -0.501 -6.484 2.812 1.00 98.19 113 LEU A CA 1
ATOM 907 C C . LEU A 1 113 ? -1.598 -7.554 2.836 1.00 98.19 113 LEU A C 1
ATOM 909 O O . LEU A 1 113 ? -2.579 -7.403 3.562 1.00 98.19 113 LEU A O 1
ATOM 913 N N . SER A 1 114 ? -1.420 -8.657 2.105 1.00 97.94 114 SER A N 1
ATOM 914 C CA . SER A 1 114 ? -2.353 -9.787 2.117 1.00 97.94 114 SER A CA 1
ATOM 915 C C . SER A 1 114 ? -2.451 -10.423 3.503 1.00 97.94 114 SER A C 1
ATOM 917 O O . SER A 1 114 ? -3.548 -10.775 3.935 1.00 97.94 114 SER A O 1
ATOM 919 N N . TYR A 1 115 ? -1.329 -10.570 4.211 1.00 97.50 115 TYR A N 1
ATOM 920 C CA . TYR A 1 115 ? -1.312 -11.105 5.571 1.00 97.50 115 TYR A CA 1
ATOM 921 C C . TYR A 1 115 ? -2.031 -10.170 6.554 1.00 97.50 115 TYR A C 1
ATOM 923 O O . TYR A 1 115 ? -2.850 -10.616 7.360 1.00 97.50 115 TYR A O 1
ATOM 931 N N . ALA A 1 116 ? -1.779 -8.862 6.458 1.00 97.25 116 ALA A N 1
ATOM 932 C CA . ALA A 1 116 ? -2.462 -7.862 7.273 1.00 97.25 116 ALA A CA 1
ATOM 933 C C . ALA A 1 116 ? -3.982 -7.844 7.034 1.00 97.25 116 ALA A C 1
ATOM 935 O O . ALA A 1 116 ? -4.752 -7.860 7.997 1.00 97.25 116 ALA A O 1
ATOM 936 N N . LEU A 1 117 ? -4.406 -7.862 5.765 1.00 97.94 117 LEU A N 1
ATOM 937 C CA . LEU A 1 117 ? -5.816 -7.936 5.373 1.00 97.94 117 LEU A CA 1
ATOM 938 C C . LEU A 1 117 ? -6.483 -9.188 5.935 1.00 97.94 117 LEU A C 1
ATOM 940 O O . LEU A 1 117 ? -7.519 -9.076 6.583 1.00 97.94 117 LEU A O 1
ATOM 944 N N . HIS A 1 118 ? -5.855 -10.356 5.772 1.00 97.56 118 HIS A N 1
ATOM 945 C CA . HIS A 1 118 ? -6.387 -11.615 6.289 1.00 97.56 118 HIS A CA 1
ATOM 946 C C . HIS A 1 118 ? -6.643 -11.558 7.802 1.00 97.56 118 HIS A C 1
ATOM 948 O O . HIS A 1 118 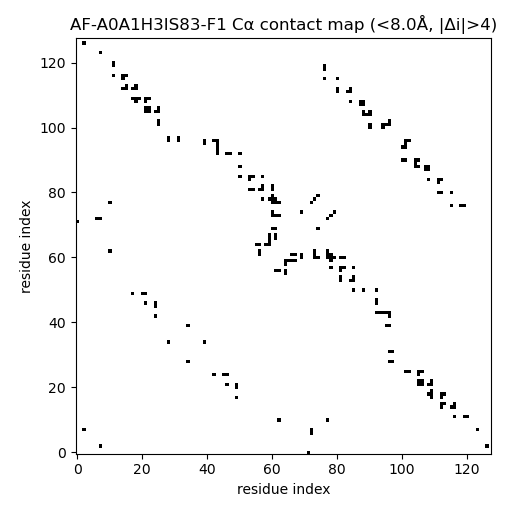? -7.705 -11.968 8.271 1.00 97.56 118 HIS A O 1
ATOM 954 N N . ASN A 1 119 ? -5.693 -11.017 8.571 1.00 95.44 119 ASN A N 1
ATOM 955 C CA . ASN A 1 119 ? -5.827 -10.904 10.024 1.00 95.44 119 ASN A CA 1
ATOM 956 C C . ASN A 1 119 ? -6.948 -9.944 10.437 1.00 95.44 119 ASN A C 1
ATOM 958 O O . ASN A 1 119 ? -7.706 -10.254 11.358 1.00 95.44 119 ASN A O 1
ATOM 962 N N . LEU A 1 120 ? -7.065 -8.798 9.759 1.00 95.50 120 LEU A N 1
ATOM 963 C CA . LEU A 1 120 ? -8.129 -7.834 10.024 1.00 95.50 120 LEU A CA 1
ATOM 964 C C . LEU A 1 120 ? -9.498 -8.413 9.656 1.00 95.50 120 LEU A C 1
ATOM 966 O O . LEU A 1 120 ? -10.395 -8.415 10.489 1.00 95.50 120 LEU A O 1
ATOM 970 N N . GLU A 1 121 ? -9.662 -8.979 8.463 1.00 95.50 121 GLU A N 1
ATOM 971 C CA . GLU A 1 121 ? -10.924 -9.592 8.030 1.00 95.50 121 GLU A CA 1
ATOM 972 C C . GLU A 1 121 ? -11.347 -10.749 8.948 1.00 95.50 121 GLU A C 1
ATOM 974 O O . GLU A 1 121 ? -12.517 -10.857 9.323 1.00 95.50 121 GLU A O 1
ATOM 979 N N . ALA A 1 122 ? -10.397 -11.590 9.374 1.00 95.00 122 ALA A N 1
ATOM 980 C CA . ALA A 1 122 ? -10.659 -12.658 10.334 1.00 95.00 122 ALA A CA 1
ATOM 981 C C . ALA A 1 122 ? -11.090 -12.114 11.705 1.00 95.00 122 ALA A C 1
ATOM 983 O O . ALA A 1 122 ? -11.935 -12.723 12.366 1.00 95.00 122 ALA A O 1
ATOM 984 N N . TYR A 1 123 ? -10.524 -10.984 12.137 1.00 94.06 123 TYR A N 1
ATOM 985 C CA . TYR A 1 123 ? -10.945 -10.300 13.354 1.00 94.06 123 TYR A CA 1
ATOM 986 C C . TYR A 1 123 ? -12.360 -9.726 13.214 1.00 94.06 123 TYR A C 1
ATOM 988 O O . TYR A 1 123 ? -13.204 -10.000 14.066 1.00 94.06 123 TYR A O 1
ATOM 996 N N . LEU A 1 124 ? -1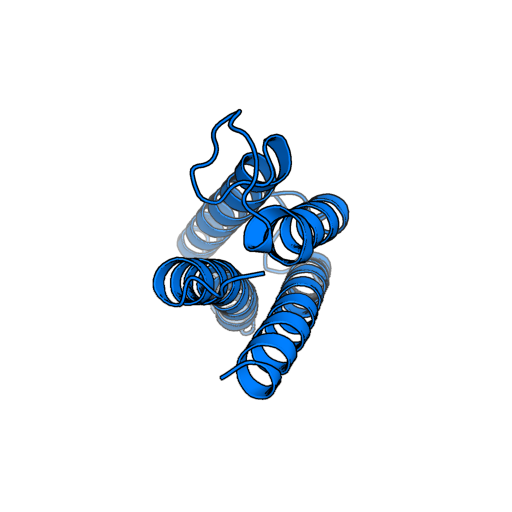2.649 -9.011 12.124 1.00 93.25 124 LEU A N 1
ATOM 997 C CA . LEU A 1 124 ? -13.965 -8.421 11.866 1.00 93.25 124 LEU A CA 1
ATOM 998 C C . LEU A 1 124 ? -15.057 -9.488 11.819 1.00 93.25 124 LEU A C 1
ATOM 1000 O O . LEU A 1 124 ? -16.063 -9.349 12.498 1.00 93.25 124 LEU A O 1
ATOM 1004 N N . LYS A 1 125 ? -14.820 -10.608 11.127 1.00 92.94 125 LYS A N 1
ATOM 1005 C CA . LYS A 1 125 ? -15.771 -11.728 11.050 1.00 92.94 125 LYS A CA 1
ATOM 1006 C C . LYS A 1 125 ? -16.074 -12.376 12.407 1.00 92.94 125 LYS A C 1
ATOM 1008 O O . LYS A 1 125 ? -17.136 -12.958 12.587 1.00 92.94 125 LYS A O 1
ATOM 1013 N N . LYS A 1 126 ? -15.126 -12.350 13.349 1.00 91.88 126 LYS A N 1
ATOM 1014 C CA . LYS A 1 126 ? -15.317 -12.904 14.702 1.00 91.88 126 LYS A CA 1
ATOM 1015 C C . LYS A 1 126 ? -16.060 -11.951 15.640 1.00 91.88 126 LYS A C 1
ATOM 1017 O O . LYS A 1 126 ? -16.537 -12.407 16.673 1.00 91.88 126 LYS A O 1
ATOM 1022 N N . ASN A 1 127 ? -16.095 -10.659 15.315 1.00 85.12 127 ASN A N 1
ATOM 1023 C CA . ASN A 1 127 ? -16.643 -9.594 16.161 1.00 85.12 127 ASN A CA 1
ATOM 1024 C C . ASN A 1 127 ? -17.798 -8.833 15.475 1.00 85.12 127 ASN A C 1
ATOM 1026 O O . ASN A 1 127 ? -18.175 -7.760 15.941 1.00 85.12 127 ASN A O 1
ATOM 1030 N N . SER A 1 128 ? -18.322 -9.376 14.371 1.00 72.94 128 SER A N 1
ATOM 1031 C CA . SER A 1 128 ? -19.562 -8.972 13.694 1.00 72.94 128 SER A CA 1
ATOM 1032 C C . SER A 1 128 ? -20.744 -9.755 14.242 1.00 72.94 128 SER A C 1
ATOM 1034 O O . SER A 1 128 ? -21.794 -9.133 14.491 1.00 72.94 128 SER A O 1
#

Radius of gyration: 15.71 Å; Cα contacts (8 Å, |Δi|>4): 128; chains: 1; bounding box: 34×26×47 Å

Secondary structure (DSSP, 8-state):
----HHHHHHHHHHHHHHHHHHHHHHHTTS-GGG--HHHHHHHHHHHHHHHHHHHHHHHHTSTT-SS-PPPHHIIIIIHHHHHHHHHH--S-TT--TTSHHHHHHHHHHHHHHHHHHHHHHHHHHH--

Mean predicted aligned error: 3.03 Å